Protein AF-Q2U864-F1 (afdb_monomer_lite)

Organism: Aspergillus oryzae (strain ATCC 42149 / RIB 40) (NCBI:txid510516)

Sequence (101 aa):
MPLQNVDNVPQIFSAIITTISSLARLATYSRVHITILIECDPSVKAIILKYDEERHDYIVEDLDDDRHLVIKESQLQNLKIRLGRELDEKVMQPEESESDE

Radius of gyration: 29.16 Å; chains: 1; bounding box: 34×25×115 Å

Secondary structure (DSSP, 8-state):
------TTHHHHHHHHHHHHHHHHTT--------EEEEE--HHHHHHHHHHHHHHS-SEEEE-SSSSEEEEEHHHHHHHHHHHHHHHHHHHT---------

pLDDT: mean 73.47, std 18.82, range [33.44, 94.12]

Structure (mmCIF, N/CA/C/O backbone):
data_AF-Q2U864-F1
#
_entry.id   AF-Q2U864-F1
#
loop_
_atom_site.group_PDB
_atom_site.id
_atom_site.type_symbol
_atom_site.label_atom_id
_atom_site.label_alt_id
_atom_site.label_comp_id
_atom_site.label_asym_id
_atom_site.label_entity_id
_atom_site.label_seq_id
_atom_site.pdbx_PDB_ins_code
_atom_site.Car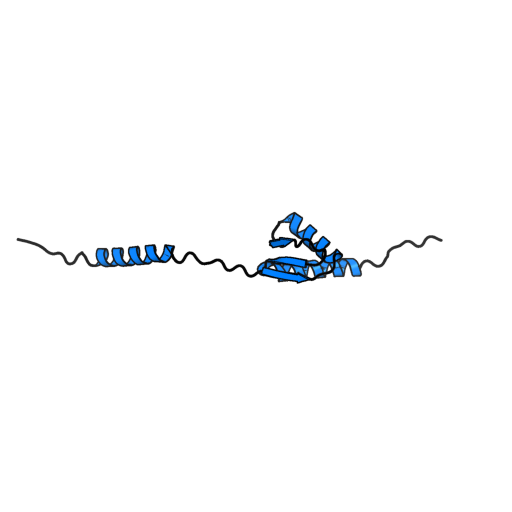tn_x
_atom_site.Cartn_y
_atom_site.Cartn_z
_atom_site.occupancy
_atom_site.B_iso_or_equiv
_atom_site.auth_seq_id
_atom_site.auth_comp_id
_atom_site.auth_asym_id
_atom_site.auth_atom_id
_atom_site.pdbx_PDB_model_num
ATOM 1 N N . MET A 1 1 ? 7.063 -10.607 -77.770 1.00 33.44 1 MET A N 1
ATOM 2 C CA . MET A 1 1 ? 7.670 -11.373 -76.661 1.00 33.44 1 MET A CA 1
ATOM 3 C C . MET A 1 1 ? 7.960 -10.418 -75.514 1.00 33.44 1 MET A C 1
ATOM 5 O O . MET A 1 1 ? 8.217 -9.254 -75.798 1.00 33.44 1 MET A O 1
ATOM 9 N N . PRO A 1 2 ? 7.791 -10.885 -74.270 1.00 45.38 2 PRO A N 1
ATOM 10 C CA . PRO A 1 2 ? 7.453 -10.083 -73.091 1.00 45.38 2 PRO A CA 1
ATOM 11 C C . PRO A 1 2 ? 8.746 -9.780 -72.280 1.00 45.38 2 PRO A C 1
ATOM 13 O O . PRO A 1 2 ? 9.818 -10.190 -72.703 1.00 45.38 2 PRO A O 1
ATOM 16 N N . LEU A 1 3 ? 8.814 -9.014 -71.193 1.00 39.00 3 LEU A N 1
ATOM 17 C CA . LEU A 1 3 ? 7.965 -8.913 -70.011 1.00 39.00 3 LEU A CA 1
ATOM 18 C C . LEU A 1 3 ? 8.169 -7.535 -69.367 1.00 39.00 3 LEU A C 1
ATOM 20 O O . LEU A 1 3 ? 9.296 -7.121 -69.102 1.00 39.00 3 LEU A O 1
ATOM 24 N N . GLN A 1 4 ? 7.052 -6.880 -69.059 1.00 52.72 4 GLN A N 1
ATOM 25 C CA . GLN A 1 4 ? 6.963 -5.939 -67.950 1.00 52.72 4 GLN A CA 1
ATOM 26 C C . GLN A 1 4 ? 7.319 -6.674 -66.652 1.00 52.72 4 GLN A C 1
ATOM 28 O O . GLN A 1 4 ? 6.878 -7.806 -66.460 1.00 52.72 4 GLN A O 1
ATOM 33 N N . ASN A 1 5 ? 8.087 -6.045 -65.762 1.00 49.12 5 ASN A N 1
ATOM 34 C CA . ASN A 1 5 ? 8.061 -6.388 -64.339 1.00 49.12 5 ASN A CA 1
ATOM 35 C C . ASN A 1 5 ? 8.687 -5.257 -63.511 1.00 49.12 5 ASN A C 1
ATOM 37 O O . ASN A 1 5 ? 9.811 -5.354 -63.026 1.00 49.12 5 ASN A O 1
ATOM 41 N N . VAL A 1 6 ? 7.951 -4.148 -63.387 1.00 51.72 6 VAL A N 1
ATOM 42 C CA . VAL A 1 6 ? 8.238 -3.087 -62.399 1.00 51.72 6 VAL A CA 1
ATOM 43 C C . VAL A 1 6 ? 7.289 -3.209 -61.189 1.00 51.72 6 VAL A C 1
ATOM 45 O O . VAL A 1 6 ? 7.256 -2.347 -60.320 1.00 51.72 6 VAL A O 1
ATOM 48 N N . ASP A 1 7 ? 6.558 -4.324 -61.078 1.00 51.56 7 ASP A N 1
ATOM 49 C CA . ASP A 1 7 ? 5.578 -4.604 -60.017 1.00 51.56 7 ASP A CA 1
ATOM 50 C C . ASP A 1 7 ? 6.183 -5.229 -58.748 1.00 51.56 7 ASP A C 1
ATOM 52 O O . ASP A 1 7 ? 5.468 -5.697 -57.864 1.00 51.56 7 ASP A O 1
ATOM 56 N N . ASN A 1 8 ? 7.512 -5.220 -58.611 1.00 52.19 8 ASN A N 1
ATOM 57 C CA . ASN A 1 8 ? 8.198 -5.810 -57.456 1.00 52.19 8 ASN A CA 1
ATOM 58 C C . ASN A 1 8 ? 8.679 -4.774 -56.427 1.00 52.19 8 ASN A C 1
ATOM 60 O O . ASN A 1 8 ? 9.413 -5.096 -55.501 1.00 52.19 8 ASN A O 1
ATOM 64 N N . VAL A 1 9 ? 8.271 -3.513 -56.562 1.00 53.31 9 VAL A N 1
ATOM 65 C CA . VAL A 1 9 ? 8.499 -2.495 -55.529 1.00 53.31 9 VAL A CA 1
ATOM 66 C C . VAL A 1 9 ? 7.688 -2.803 -54.249 1.00 53.31 9 VAL A C 1
ATOM 68 O O . VAL A 1 9 ? 8.300 -2.884 -53.184 1.00 53.31 9 VAL A O 1
ATOM 71 N N . PRO A 1 10 ? 6.366 -3.092 -54.287 1.00 51.28 10 PRO A N 1
ATOM 72 C CA . PRO A 1 10 ? 5.581 -3.319 -53.063 1.00 51.28 10 PRO A CA 1
ATOM 73 C C . PRO A 1 10 ? 5.977 -4.578 -52.268 1.00 51.28 10 PRO A C 1
ATOM 75 O O . PRO A 1 10 ? 5.847 -4.585 -51.046 1.00 51.28 10 PRO A O 1
ATOM 78 N N . GLN A 1 11 ? 6.511 -5.619 -52.916 1.00 52.28 11 GLN A N 1
ATOM 79 C CA . GLN A 1 11 ? 6.977 -6.834 -52.228 1.00 52.28 11 GLN A CA 1
ATOM 80 C C . GLN A 1 11 ? 8.298 -6.606 -51.478 1.00 52.28 11 GLN A C 1
ATOM 82 O O . GLN A 1 11 ? 8.470 -7.107 -50.367 1.00 52.28 11 GLN A O 1
ATOM 87 N N . ILE A 1 12 ? 9.207 -5.795 -52.037 1.00 53.53 12 ILE A N 1
ATOM 88 C CA . ILE A 1 12 ? 10.450 -5.393 -51.361 1.00 53.53 12 ILE A CA 1
ATOM 89 C C . ILE A 1 12 ? 10.121 -4.527 -50.131 1.00 53.53 12 ILE A C 1
ATOM 91 O O . ILE A 1 12 ? 10.663 -4.766 -49.053 1.00 53.53 12 ILE A O 1
ATOM 95 N N . PHE A 1 13 ? 9.174 -3.585 -50.245 1.00 52.56 13 PHE A N 1
ATOM 96 C CA . PHE A 1 13 ? 8.706 -2.783 -49.103 1.00 52.56 13 PHE A CA 1
ATOM 97 C C . PHE A 1 13 ? 7.989 -3.631 -48.036 1.00 52.56 13 PHE A C 1
ATOM 99 O O . PHE A 1 13 ? 8.230 -3.430 -46.845 1.00 52.56 13 PHE A O 1
ATOM 106 N N . SER A 1 14 ? 7.177 -4.618 -48.437 1.00 52.91 14 SER A N 1
ATOM 107 C CA . SER A 1 14 ? 6.540 -5.569 -47.513 1.00 52.91 14 SER A CA 1
ATOM 108 C C . SER A 1 14 ? 7.574 -6.386 -46.737 1.00 52.91 14 SER A C 1
ATOM 110 O O . SER A 1 14 ? 7.476 -6.491 -45.518 1.00 52.91 14 SER A O 1
ATOM 112 N N . ALA A 1 15 ? 8.597 -6.922 -47.410 1.00 54.97 15 ALA A N 1
ATOM 113 C CA . ALA A 1 15 ? 9.645 -7.712 -46.766 1.00 54.97 15 ALA A CA 1
ATOM 114 C C . ALA A 1 15 ? 10.464 -6.885 -45.756 1.00 54.97 15 ALA A C 1
ATOM 116 O O . ALA A 1 15 ? 10.772 -7.369 -44.663 1.00 54.97 15 ALA A O 1
ATOM 117 N N . ILE A 1 16 ? 10.759 -5.618 -46.072 1.00 57.34 16 ILE A N 1
ATOM 118 C CA . ILE A 1 16 ? 11.452 -4.695 -45.161 1.00 57.34 16 ILE A CA 1
ATOM 119 C C . ILE A 1 16 ? 10.585 -4.411 -43.924 1.00 57.34 16 ILE A C 1
ATOM 121 O O . ILE A 1 16 ? 11.061 -4.591 -42.804 1.00 57.34 16 ILE A O 1
ATOM 125 N N . ILE A 1 17 ? 9.299 -4.073 -44.088 1.00 56.88 17 ILE A N 1
ATOM 126 C CA . ILE A 1 17 ? 8.381 -3.828 -42.958 1.00 56.88 17 ILE A CA 1
ATOM 127 C C . ILE A 1 17 ? 8.196 -5.090 -42.093 1.00 56.88 17 ILE A C 1
ATOM 129 O O . ILE A 1 17 ? 8.231 -4.998 -40.865 1.00 56.88 17 ILE A O 1
ATOM 133 N N . THR A 1 18 ? 8.081 -6.284 -42.688 1.00 55.31 18 THR A N 1
ATOM 134 C CA . THR A 1 18 ? 7.961 -7.550 -41.940 1.00 55.31 18 THR A CA 1
ATOM 135 C C . THR A 1 18 ? 9.237 -7.894 -41.159 1.00 55.31 18 THR A C 1
ATOM 137 O O . THR A 1 18 ? 9.152 -8.354 -40.016 1.00 55.31 18 THR A O 1
ATOM 140 N N . THR A 1 19 ? 10.422 -7.609 -41.705 1.00 55.25 19 THR A N 1
ATOM 141 C CA . THR A 1 19 ? 11.698 -7.834 -41.001 1.00 55.25 19 THR A CA 1
ATOM 142 C C . THR A 1 19 ? 11.862 -6.862 -39.826 1.00 55.25 19 THR A C 1
ATOM 144 O O . THR A 1 19 ? 12.205 -7.289 -38.723 1.00 55.25 19 THR A O 1
ATOM 147 N N . ILE A 1 20 ? 11.504 -5.582 -40.006 1.00 57.78 20 ILE A N 1
ATOM 148 C CA . ILE A 1 20 ? 11.491 -4.585 -38.919 1.00 57.78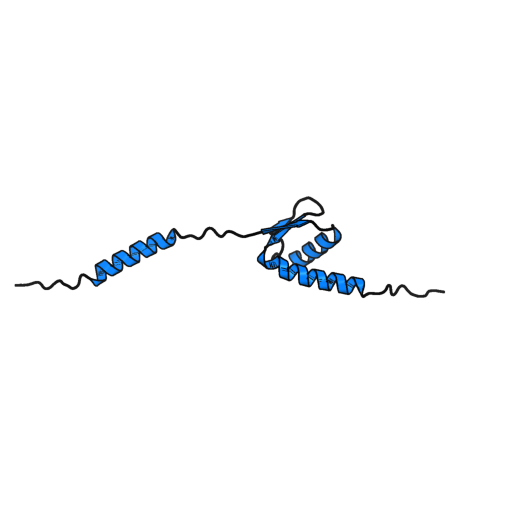 20 ILE A CA 1
ATOM 149 C C . ILE A 1 20 ? 10.456 -4.968 -37.844 1.00 57.78 20 ILE A C 1
ATOM 151 O O . ILE A 1 20 ? 10.741 -4.865 -36.654 1.00 57.78 20 ILE A O 1
ATOM 155 N N . SER A 1 21 ? 9.290 -5.501 -38.229 1.00 54.84 21 SER A N 1
ATOM 156 C CA . SER A 1 21 ? 8.280 -5.987 -37.273 1.00 54.84 21 SER A CA 1
ATOM 157 C C . SER A 1 21 ? 8.723 -7.233 -36.489 1.00 54.84 21 SER A C 1
ATOM 159 O O . SER A 1 21 ? 8.343 -7.404 -35.332 1.00 54.84 21 SER A O 1
ATOM 161 N N . SER A 1 22 ? 9.571 -8.083 -37.080 1.00 52.69 22 SER A N 1
ATOM 162 C CA . SER A 1 22 ? 10.150 -9.252 -36.401 1.00 52.69 22 SER A CA 1
ATOM 163 C C . SER A 1 22 ? 11.225 -8.839 -35.388 1.00 52.69 22 SER A C 1
ATOM 165 O O . SER A 1 22 ? 11.306 -9.425 -34.312 1.00 52.69 22 SER A O 1
ATOM 167 N N . LEU A 1 23 ? 11.977 -7.770 -35.676 1.00 51.97 23 LEU A N 1
ATOM 168 C CA . LEU A 1 23 ? 12.879 -7.107 -34.723 1.00 51.97 23 LEU A CA 1
ATOM 169 C C . LEU A 1 23 ? 12.124 -6.315 -33.643 1.00 51.97 23 LEU A C 1
ATOM 171 O O . LEU A 1 23 ? 12.586 -6.248 -32.506 1.00 51.97 23 LEU A O 1
ATOM 175 N N . ALA A 1 24 ? 10.930 -5.794 -33.939 1.00 50.69 24 ALA A N 1
ATOM 176 C CA . ALA A 1 24 ? 10.075 -5.145 -32.943 1.00 50.69 24 ALA A CA 1
ATOM 177 C C . ALA A 1 24 ? 9.534 -6.123 -31.881 1.00 50.69 24 ALA A C 1
ATOM 179 O O . ALA A 1 24 ? 9.176 -5.690 -30.789 1.00 50.69 24 ALA A O 1
ATOM 180 N N . ARG A 1 25 ? 9.539 -7.443 -32.138 1.00 53.06 25 ARG A N 1
ATOM 181 C CA . ARG A 1 25 ? 9.244 -8.454 -31.101 1.00 53.06 25 ARG A CA 1
ATOM 182 C C . ARG A 1 25 ? 10.364 -8.594 -30.063 1.00 53.06 25 ARG A C 1
ATOM 184 O O . ARG A 1 25 ? 10.096 -9.031 -28.949 1.00 53.06 25 ARG A O 1
ATOM 191 N N . LEU A 1 26 ? 11.599 -8.198 -30.386 1.00 48.44 26 LEU A N 1
ATOM 192 C CA . LEU A 1 26 ? 12.714 -8.164 -29.430 1.00 48.44 26 LEU A CA 1
ATOM 193 C C . LEU A 1 26 ? 12.780 -6.870 -28.614 1.00 48.44 26 LEU A C 1
ATOM 195 O O . LEU A 1 26 ? 13.453 -6.847 -27.590 1.00 48.44 26 LEU A O 1
ATOM 199 N N . ALA A 1 27 ? 12.002 -5.843 -28.966 1.00 52.06 27 ALA A N 1
ATOM 200 C CA . ALA A 1 27 ? 11.695 -4.738 -28.059 1.00 52.06 27 ALA A CA 1
ATOM 201 C C . ALA A 1 27 ? 10.639 -5.167 -27.020 1.00 52.06 27 ALA A C 1
ATOM 203 O O . ALA A 1 27 ? 9.699 -4.432 -26.719 1.00 52.06 27 ALA A O 1
ATOM 204 N N . THR A 1 28 ? 10.776 -6.385 -26.481 1.00 56.47 28 THR A N 1
ATOM 205 C CA . THR A 1 28 ? 10.053 -6.802 -25.282 1.00 56.47 28 THR A CA 1
ATOM 206 C C . THR A 1 28 ? 10.624 -5.971 -24.143 1.00 56.47 28 THR A C 1
ATOM 208 O O . THR A 1 28 ? 11.665 -6.264 -23.565 1.00 56.47 28 THR A O 1
ATOM 211 N N . TYR A 1 29 ? 9.953 -4.844 -23.946 1.00 52.53 29 TYR A N 1
ATOM 212 C CA . TYR A 1 29 ? 10.167 -3.824 -22.945 1.00 52.53 29 TYR A CA 1
ATOM 213 C C . TYR A 1 29 ? 10.490 -4.473 -21.598 1.00 52.53 29 TYR A C 1
ATOM 215 O O . TYR A 1 29 ? 9.642 -5.154 -21.017 1.00 52.53 29 TYR A O 1
ATOM 223 N N . SER A 1 30 ? 11.709 -4.266 -21.098 1.00 52.53 30 SER A N 1
ATOM 224 C CA . SER A 1 30 ? 12.000 -4.533 -19.694 1.00 52.53 30 SER A CA 1
ATOM 225 C C . SER A 1 30 ? 11.060 -3.640 -18.887 1.00 52.53 30 SER A C 1
ATOM 227 O O . SER A 1 30 ? 11.215 -2.418 -18.875 1.00 52.53 30 SER A O 1
ATOM 229 N N . ARG A 1 31 ? 10.000 -4.218 -18.311 1.00 64.56 31 ARG A N 1
ATOM 230 C CA . ARG A 1 31 ? 9.083 -3.492 -17.430 1.00 64.56 31 ARG A CA 1
ATOM 231 C C . ARG A 1 31 ? 9.840 -3.201 -16.142 1.00 64.56 31 ARG A C 1
ATOM 233 O O . ARG A 1 31 ? 9.787 -3.977 -15.196 1.00 64.56 31 ARG A O 1
ATOM 240 N N . VAL A 1 32 ? 10.561 -2.086 -16.130 1.00 62.34 32 VAL A N 1
ATOM 241 C CA . VAL A 1 32 ? 11.095 -1.508 -14.900 1.00 62.34 32 VAL A CA 1
ATOM 242 C C . VAL A 1 32 ? 9.889 -1.064 -14.083 1.00 62.34 32 VAL A C 1
ATOM 244 O O . VAL A 1 32 ? 9.176 -0.139 -14.470 1.00 62.34 32 VAL A O 1
ATOM 247 N N . HIS A 1 33 ? 9.617 -1.780 -12.998 1.00 71.31 33 HIS A N 1
ATOM 248 C CA . HIS A 1 33 ? 8.631 -1.366 -12.015 1.00 71.31 33 HIS A CA 1
ATOM 249 C C . HIS A 1 33 ? 9.382 -0.696 -10.872 1.00 71.31 33 HIS A C 1
ATOM 251 O O . HIS A 1 33 ? 10.193 -1.334 -10.204 1.00 71.31 33 HIS A O 1
ATOM 257 N N . ILE A 1 34 ? 9.162 0.605 -10.705 1.00 86.25 34 ILE A N 1
ATOM 258 C CA . ILE A 1 34 ? 9.736 1.363 -9.597 1.00 86.25 34 ILE A CA 1
ATOM 259 C C . ILE A 1 34 ? 8.914 1.017 -8.354 1.00 86.25 34 ILE A C 1
ATOM 261 O O . ILE A 1 34 ? 7.688 1.137 -8.354 1.00 86.25 34 ILE A O 1
ATOM 265 N N . THR A 1 35 ? 9.591 0.553 -7.312 1.00 91.06 35 THR A N 1
ATOM 266 C CA . THR A 1 35 ? 9.000 0.285 -6.000 1.00 91.06 35 THR A CA 1
ATOM 267 C C . THR A 1 35 ? 9.572 1.249 -4.979 1.00 91.06 35 THR A C 1
ATOM 269 O O . THR A 1 35 ? 10.620 1.866 -5.191 1.00 91.06 35 THR A O 1
ATOM 272 N N . ILE A 1 36 ? 8.851 1.414 -3.875 1.00 93.00 36 ILE A N 1
ATOM 273 C CA . ILE A 1 36 ? 9.239 2.321 -2.801 1.00 93.00 36 ILE A CA 1
ATOM 274 C C . ILE A 1 36 ? 9.271 1.534 -1.502 1.00 93.00 36 ILE A C 1
ATOM 276 O O . ILE A 1 36 ? 8.284 0.898 -1.137 1.00 93.00 36 ILE A O 1
ATOM 280 N N . LEU A 1 37 ? 10.408 1.608 -0.813 1.00 94.12 37 LEU A N 1
ATOM 281 C CA . LEU A 1 37 ? 10.544 1.156 0.563 1.00 94.12 37 LEU A CA 1
ATOM 282 C C . LEU A 1 37 ? 9.997 2.240 1.490 1.00 94.12 37 LEU A C 1
ATOM 284 O O . LEU A 1 37 ? 10.385 3.406 1.387 1.00 94.12 37 LEU A O 1
ATOM 288 N N . ILE A 1 38 ? 9.104 1.852 2.388 1.00 91.44 38 ILE A N 1
ATOM 289 C CA . ILE A 1 38 ? 8.554 2.725 3.418 1.00 91.44 38 ILE A CA 1
ATOM 290 C C . ILE A 1 38 ? 8.954 2.166 4.772 1.00 91.44 38 ILE A C 1
ATOM 292 O O . ILE A 1 38 ? 8.751 0.984 5.024 1.00 91.44 38 ILE A O 1
ATOM 296 N N . GLU A 1 39 ? 9.472 3.038 5.630 1.00 93.50 39 GLU A N 1
ATOM 297 C CA . GLU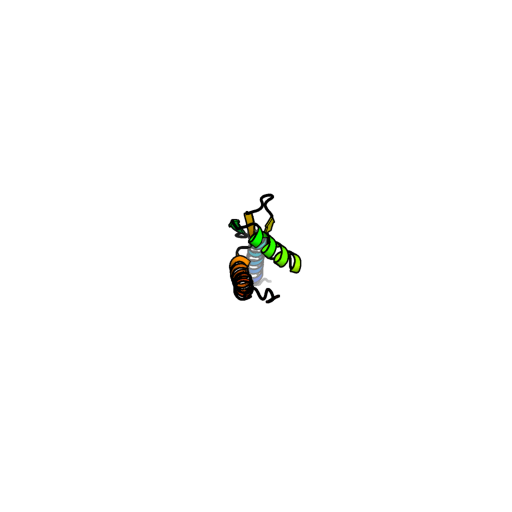 A 1 39 ? 9.591 2.818 7.069 1.00 93.50 39 GLU A CA 1
ATOM 298 C C . GLU A 1 39 ? 8.435 3.552 7.763 1.00 93.50 39 GLU A C 1
ATOM 300 O O . GLU A 1 39 ? 8.184 4.732 7.494 1.00 93.50 39 GLU A O 1
ATOM 305 N N . CYS A 1 40 ? 7.690 2.851 8.612 1.00 90.75 40 CYS A N 1
ATOM 306 C CA . CYS A 1 40 ? 6.537 3.385 9.328 1.00 90.75 40 CYS A CA 1
ATOM 307 C C . CYS A 1 40 ? 6.333 2.675 10.673 1.00 90.75 40 CYS A C 1
ATOM 309 O O . CYS A 1 40 ? 6.928 1.634 10.940 1.00 90.75 40 CYS A O 1
ATOM 311 N N . ASP A 1 41 ? 5.494 3.243 11.539 1.00 93.06 41 ASP A N 1
ATOM 312 C CA . ASP A 1 41 ? 5.150 2.604 12.809 1.00 93.06 41 ASP A CA 1
ATOM 313 C C . ASP A 1 41 ? 4.297 1.337 12.606 1.00 93.06 41 ASP A C 1
ATOM 315 O O . ASP A 1 41 ? 3.497 1.281 11.662 1.00 93.06 41 ASP A O 1
ATOM 319 N N . PRO A 1 42 ? 4.361 0.355 13.530 1.00 92.56 42 PRO A N 1
ATOM 320 C CA . PRO A 1 42 ? 3.601 -0.894 13.416 1.00 92.56 42 PRO A CA 1
ATOM 321 C C . PRO A 1 42 ? 2.085 -0.692 13.269 1.00 92.56 42 PRO A C 1
ATOM 323 O O . PRO A 1 42 ? 1.405 -1.458 12.587 1.00 92.56 42 PRO A O 1
ATOM 326 N N . SER A 1 43 ? 1.540 0.371 13.870 1.00 90.00 43 SER A N 1
ATOM 327 C CA . SER A 1 43 ? 0.126 0.740 13.739 1.00 90.00 43 SER A CA 1
ATOM 328 C C . SER A 1 43 ? -0.236 1.180 12.318 1.00 90.00 43 SER A C 1
ATOM 330 O O . SER A 1 43 ? -1.287 0.801 11.806 1.00 90.00 43 SER A O 1
ATOM 332 N N . VAL A 1 44 ? 0.639 1.940 11.655 1.00 91.25 44 VAL A N 1
ATOM 333 C CA . VAL A 1 44 ? 0.461 2.363 10.261 1.00 91.25 44 VAL A CA 1
ATOM 334 C C . VAL A 1 44 ? 0.611 1.162 9.330 1.00 91.25 44 VAL A C 1
ATOM 336 O O . VAL A 1 44 ? -0.229 0.983 8.447 1.00 91.25 44 VAL A O 1
ATOM 339 N N . LYS A 1 45 ? 1.601 0.290 9.572 1.00 92.00 45 LYS A N 1
ATOM 340 C CA . LYS A 1 45 ? 1.779 -0.973 8.835 1.00 92.00 45 LYS A CA 1
ATOM 341 C C . LYS A 1 45 ? 0.513 -1.835 8.878 1.00 92.00 45 LYS A C 1
ATOM 343 O O . LYS A 1 45 ? 0.046 -2.274 7.830 1.00 92.00 45 LYS A O 1
ATOM 348 N N . ALA A 1 46 ? -0.106 -1.994 10.050 1.00 90.88 46 ALA A N 1
ATOM 349 C CA . ALA A 1 46 ? -1.357 -2.742 10.199 1.00 90.88 46 ALA A CA 1
ATOM 350 C C . ALA A 1 46 ? -2.523 -2.151 9.381 1.00 90.88 46 ALA A C 1
ATOM 352 O O . ALA A 1 46 ? -3.311 -2.894 8.796 1.00 90.88 46 ALA A O 1
ATOM 353 N N . ILE A 1 47 ? -2.629 -0.819 9.296 1.00 91.38 47 ILE A N 1
ATOM 354 C CA . ILE A 1 47 ? -3.655 -0.154 8.475 1.00 91.38 47 ILE A CA 1
ATOM 355 C C . ILE A 1 47 ? -3.394 -0.395 6.982 1.00 91.38 47 ILE A C 1
ATOM 357 O O . ILE A 1 47 ? -4.325 -0.697 6.236 1.00 91.38 47 ILE A O 1
ATOM 361 N N . ILE A 1 48 ? -2.135 -0.293 6.543 1.00 91.88 48 ILE A N 1
ATOM 362 C CA . ILE A 1 48 ? -1.753 -0.540 5.146 1.00 91.88 48 ILE A CA 1
ATOM 363 C C . ILE A 1 48 ? -2.047 -1.995 4.759 1.00 91.88 48 ILE A C 1
ATOM 365 O O . ILE A 1 48 ? -2.634 -2.222 3.704 1.00 91.88 48 ILE A O 1
ATOM 369 N N . LEU A 1 49 ? -1.706 -2.957 5.622 1.00 91.38 49 LEU A N 1
ATOM 370 C CA . LEU A 1 49 ? -2.012 -4.378 5.424 1.00 91.38 49 LEU A CA 1
ATOM 371 C C . LEU A 1 49 ? -3.518 -4.609 5.268 1.00 91.38 49 LEU A C 1
ATOM 373 O O . LEU A 1 49 ? -3.938 -5.236 4.301 1.00 91.38 49 LEU A O 1
ATOM 377 N N . LYS A 1 50 ? -4.342 -4.006 6.134 1.00 90.62 50 LYS A N 1
ATOM 378 C CA . LYS A 1 50 ? -5.807 -4.079 6.029 1.00 90.62 50 LYS A CA 1
ATOM 379 C C . LYS A 1 50 ? -6.337 -3.535 4.695 1.00 90.62 50 LYS A C 1
ATOM 381 O O . LYS A 1 50 ? -7.277 -4.087 4.134 1.00 90.62 50 LYS A O 1
ATOM 386 N N . TYR A 1 51 ? -5.763 -2.449 4.175 1.00 90.44 51 TYR A N 1
ATOM 387 C CA . TYR A 1 51 ? -6.153 -1.928 2.858 1.00 90.44 51 TYR A CA 1
ATOM 388 C C . TYR A 1 51 ? -5.680 -2.812 1.707 1.00 90.44 51 TYR A C 1
ATOM 390 O O . TYR A 1 51 ? -6.343 -2.870 0.667 1.00 90.44 51 TYR A O 1
ATOM 398 N N . ASP A 1 52 ? -4.541 -3.480 1.869 1.00 91.06 52 ASP A N 1
ATOM 399 C CA . ASP A 1 52 ? -4.054 -4.430 0.883 1.00 91.06 52 ASP A CA 1
ATOM 400 C C . ASP A 1 52 ? -4.900 -5.708 0.858 1.00 91.06 52 ASP A C 1
ATOM 402 O O . ASP A 1 52 ? -5.189 -6.191 -0.227 1.00 91.06 52 ASP A O 1
ATOM 406 N N . GLU A 1 53 ? -5.428 -6.186 1.987 1.00 90.44 53 GLU A N 1
ATOM 407 C CA . GLU A 1 53 ? -6.346 -7.342 2.034 1.00 90.44 53 GLU A CA 1
ATOM 408 C C . GLU A 1 53 ? -7.590 -7.179 1.137 1.00 90.44 53 GLU A C 1
ATOM 410 O O . GLU A 1 53 ? -8.131 -8.163 0.632 1.00 90.44 53 GLU A O 1
ATOM 415 N N . GLU A 1 54 ? -8.049 -5.946 0.889 1.00 85.44 54 GLU A N 1
ATOM 416 C CA . GLU A 1 54 ? -9.224 -5.690 0.045 1.00 85.44 54 GLU A CA 1
ATOM 417 C C . GLU A 1 54 ? -8.957 -5.944 -1.450 1.00 85.44 54 GLU A C 1
ATOM 419 O O . GLU A 1 54 ? -9.856 -6.372 -2.180 1.00 85.44 54 GLU A O 1
ATOM 424 N N . ARG A 1 55 ? -7.759 -5.602 -1.949 1.00 83.75 55 ARG A N 1
ATOM 425 C CA . ARG A 1 55 ? -7.475 -5.537 -3.401 1.00 83.75 55 ARG A CA 1
ATOM 426 C C . ARG A 1 55 ? -6.107 -6.071 -3.834 1.00 83.75 55 ARG A C 1
ATOM 428 O O . ARG A 1 55 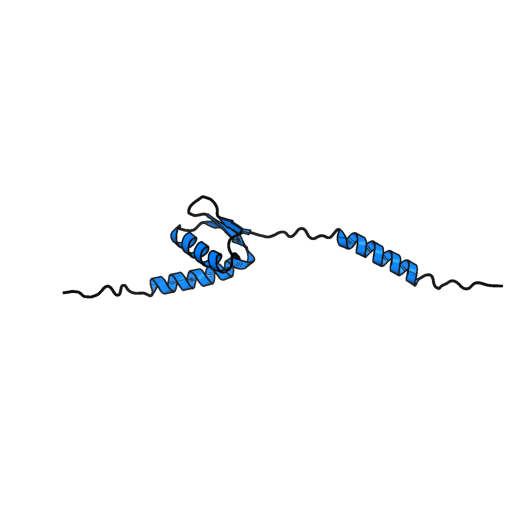? -5.891 -6.187 -5.039 1.00 83.75 55 ARG A O 1
ATOM 435 N N . HIS A 1 56 ? -5.212 -6.357 -2.896 1.00 88.12 56 HIS A N 1
ATOM 436 C CA . HIS A 1 56 ? -3.814 -6.758 -3.082 1.00 88.12 56 HIS A CA 1
ATOM 437 C C . HIS A 1 56 ? -3.076 -5.922 -4.131 1.00 88.12 56 HIS A C 1
ATOM 439 O O . HIS A 1 56 ? -2.405 -6.432 -5.034 1.00 88.12 56 HIS A O 1
ATOM 445 N N . ASP A 1 57 ? -3.280 -4.604 -4.071 1.00 87.94 57 ASP A N 1
ATOM 446 C CA . ASP A 1 57 ? -2.768 -3.679 -5.079 1.00 87.94 57 ASP A CA 1
ATOM 447 C C . ASP A 1 57 ? -1.698 -2.724 -4.543 1.00 87.94 57 ASP A C 1
ATOM 449 O O . ASP A 1 57 ? -1.013 -2.088 -5.341 1.00 87.94 57 ASP A O 1
ATOM 453 N N . TYR A 1 58 ? -1.510 -2.634 -3.228 1.00 90.75 58 TYR A N 1
ATOM 454 C CA . TYR A 1 58 ? -0.607 -1.667 -2.611 1.00 90.75 58 TYR A CA 1
ATOM 455 C C . TYR A 1 58 ? 0.768 -2.274 -2.331 1.00 90.75 58 TYR A C 1
ATOM 457 O O . TYR A 1 58 ? 1.783 -1.685 -2.719 1.00 90.75 58 TYR A O 1
ATOM 465 N N . ILE A 1 59 ? 0.804 -3.442 -1.691 1.00 92.50 59 ILE A N 1
ATOM 466 C CA . ILE A 1 59 ? 2.034 -4.073 -1.209 1.00 92.50 59 ILE A CA 1
ATOM 467 C C . ILE A 1 59 ? 2.633 -4.943 -2.317 1.00 92.50 59 ILE A C 1
ATOM 469 O O . ILE A 1 59 ? 1.946 -5.710 -2.988 1.00 92.50 59 ILE A O 1
ATOM 473 N N . VAL A 1 60 ? 3.934 -4.779 -2.543 1.00 92.88 60 VAL A N 1
ATOM 474 C CA . VAL A 1 60 ? 4.732 -5.660 -3.407 1.00 92.88 60 VAL A CA 1
ATOM 475 C C . VAL A 1 60 ? 5.366 -6.755 -2.564 1.00 92.88 60 VAL A C 1
ATOM 477 O O . VAL A 1 60 ? 5.341 -7.917 -2.959 1.00 92.88 60 VAL A O 1
ATOM 480 N N . GLU A 1 61 ? 5.918 -6.375 -1.413 1.00 91.38 61 GLU A N 1
ATOM 481 C CA . GLU A 1 61 ? 6.573 -7.283 -0.480 1.00 91.38 61 GLU A CA 1
ATOM 482 C C . GLU A 1 61 ? 6.369 -6.785 0.953 1.00 91.38 61 GLU A C 1
ATOM 484 O O . GLU A 1 61 ? 6.569 -5.600 1.251 1.00 91.38 61 GLU A O 1
ATOM 489 N N . ASP A 1 62 ? 5.947 -7.701 1.822 1.00 90.25 62 ASP A N 1
ATOM 490 C CA . ASP A 1 62 ? 5.920 -7.500 3.265 1.00 90.25 62 ASP A CA 1
ATOM 491 C C . ASP A 1 62 ? 7.258 -7.974 3.831 1.00 90.25 62 ASP A C 1
ATOM 493 O O . ASP A 1 62 ? 7.610 -9.145 3.699 1.00 90.25 62 ASP A O 1
ATOM 497 N N . LEU A 1 63 ? 8.032 -7.047 4.389 1.00 90.50 63 LEU A N 1
ATOM 498 C CA . LEU A 1 63 ? 9.304 -7.382 5.015 1.00 90.50 63 LEU A CA 1
ATOM 499 C C . LEU A 1 63 ? 9.017 -7.940 6.414 1.00 90.50 63 LEU A C 1
ATOM 501 O O . LEU A 1 63 ? 8.175 -7.396 7.123 1.00 90.50 63 LEU A O 1
ATOM 505 N N . ASP A 1 64 ? 9.728 -9.001 6.816 1.00 78.31 64 ASP A N 1
ATOM 506 C CA . ASP A 1 64 ? 9.525 -9.744 8.081 1.00 78.31 64 ASP A CA 1
ATOM 507 C C . ASP A 1 64 ? 9.701 -8.903 9.369 1.00 78.31 64 ASP A C 1
ATOM 509 O O . ASP A 1 64 ? 9.546 -9.409 10.483 1.00 78.31 64 ASP A O 1
ATOM 513 N N . ASP A 1 65 ? 10.056 -7.625 9.245 1.00 84.31 65 ASP A N 1
ATOM 514 C CA . ASP A 1 65 ? 10.117 -6.680 10.353 1.00 84.31 65 ASP A CA 1
ATOM 515 C C . ASP A 1 65 ? 8.781 -5.944 10.554 1.00 84.31 65 ASP A C 1
ATOM 517 O O . ASP A 1 65 ? 7.872 -5.988 9.739 1.00 84.31 65 ASP A O 1
ATOM 521 N N . ASP A 1 66 ? 8.603 -5.265 11.679 1.00 86.12 66 ASP A N 1
ATOM 522 C CA . ASP A 1 66 ? 7.337 -4.621 12.041 1.00 86.12 66 ASP A CA 1
ATOM 523 C C . ASP A 1 66 ? 7.174 -3.204 11.464 1.00 86.12 66 ASP A C 1
ATOM 525 O O . ASP A 1 66 ? 6.161 -2.550 11.720 1.00 86.12 66 ASP A O 1
ATOM 529 N N . ARG A 1 67 ? 8.154 -2.714 10.693 1.00 90.44 67 ARG A N 1
ATOM 530 C CA . ARG A 1 67 ? 8.248 -1.292 10.317 1.00 90.44 67 ARG A CA 1
ATOM 531 C C . ARG A 1 67 ? 8.434 -1.037 8.838 1.00 90.44 67 ARG A C 1
ATOM 533 O O . ARG A 1 67 ? 8.101 0.060 8.387 1.00 90.44 67 ARG A O 1
ATOM 540 N N . HIS A 1 68 ? 8.926 -2.005 8.078 1.00 92.88 68 HIS A N 1
ATOM 541 C CA . HIS A 1 68 ? 9.209 -1.809 6.672 1.00 92.88 68 HIS A CA 1
ATOM 542 C C . HIS A 1 68 ? 8.206 -2.541 5.784 1.00 92.88 68 HIS A C 1
ATOM 544 O O . HIS A 1 68 ? 7.729 -3.639 6.075 1.00 92.88 68 HIS A O 1
ATOM 550 N N . LEU A 1 69 ? 7.866 -1.885 4.680 1.00 93.56 69 LEU A N 1
ATOM 551 C CA . LEU A 1 69 ? 7.024 -2.415 3.616 1.00 93.56 69 LEU A CA 1
ATOM 552 C C . LEU A 1 69 ? 7.559 -1.935 2.270 1.00 93.56 69 LEU A C 1
ATOM 554 O O . LEU A 1 69 ? 7.962 -0.776 2.129 1.00 93.56 69 LEU A O 1
ATOM 558 N N . VAL A 1 70 ? 7.505 -2.800 1.259 1.00 93.81 70 VAL A N 1
ATOM 559 C CA . VAL A 1 70 ? 7.769 -2.415 -0.130 1.00 93.81 70 VAL A CA 1
ATOM 560 C C . VAL A 1 70 ? 6.438 -2.266 -0.850 1.00 93.81 70 VAL A C 1
ATOM 562 O O . VAL A 1 70 ? 5.660 -3.216 -0.946 1.00 93.81 70 VAL A O 1
ATOM 565 N N . ILE A 1 71 ? 6.177 -1.079 -1.394 1.00 93.75 71 ILE A N 1
ATOM 566 C CA . ILE A 1 71 ? 4.918 -0.770 -2.079 1.00 93.75 71 ILE A CA 1
ATOM 567 C C . ILE A 1 71 ? 5.128 -0.372 -3.543 1.00 93.75 71 ILE A C 1
ATOM 569 O O . ILE A 1 71 ? 6.220 0.037 -3.957 1.00 93.75 71 ILE A O 1
ATOM 573 N N . LYS A 1 72 ? 4.049 -0.439 -4.331 1.00 92.31 72 LYS A N 1
ATOM 574 C CA . LYS A 1 72 ? 4.040 0.053 -5.716 1.00 92.31 72 LYS A CA 1
ATOM 575 C C . LYS A 1 72 ? 4.123 1.578 -5.728 1.00 92.31 72 LYS A C 1
ATOM 577 O O . LYS A 1 72 ? 3.295 2.251 -5.112 1.00 92.31 72 LYS A O 1
ATOM 582 N N . GLU A 1 73 ? 5.064 2.134 -6.490 1.00 91.25 73 GLU A N 1
ATOM 583 C CA . GLU A 1 73 ? 5.238 3.591 -6.603 1.00 91.25 73 GLU A CA 1
ATOM 584 C C . GLU A 1 73 ? 3.955 4.292 -7.076 1.00 91.25 73 GLU A C 1
ATOM 586 O O . GLU A 1 73 ? 3.539 5.293 -6.490 1.00 91.25 73 GLU A O 1
ATOM 591 N N . SER A 1 74 ? 3.241 3.684 -8.029 1.00 90.19 74 SER A N 1
ATOM 592 C CA . SER A 1 74 ? 1.967 4.192 -8.550 1.00 90.19 74 SER A CA 1
ATOM 593 C C . SER A 1 74 ? 0.861 4.320 -7.497 1.00 90.19 74 SER A C 1
ATOM 595 O O . SER A 1 74 ? -0.089 5.074 -7.700 1.00 90.19 74 SER A O 1
ATOM 597 N N . GLN A 1 75 ? 0.957 3.583 -6.386 1.00 90.62 75 GLN A N 1
ATOM 598 C CA . GLN A 1 75 ? -0.045 3.580 -5.320 1.00 90.62 75 GLN A CA 1
ATOM 599 C C . GLN A 1 75 ? 0.346 4.430 -4.108 1.00 90.62 75 GLN A C 1
ATOM 601 O O . GLN A 1 75 ? -0.519 4.728 -3.282 1.00 90.62 75 GLN A O 1
ATOM 606 N N . LEU A 1 76 ? 1.601 4.890 -4.011 1.00 90.56 76 LEU A N 1
ATOM 607 C CA . LEU A 1 76 ? 2.086 5.669 -2.867 1.00 90.56 76 LEU A CA 1
ATOM 608 C C . LEU A 1 76 ? 1.204 6.892 -2.587 1.00 90.56 76 LEU A C 1
ATOM 610 O O . LEU A 1 76 ? 0.837 7.156 -1.443 1.00 90.56 76 LEU A O 1
ATOM 614 N N . GLN A 1 77 ? 0.869 7.659 -3.627 1.00 91.62 77 GLN A N 1
ATOM 615 C CA . GLN A 1 77 ? 0.103 8.893 -3.457 1.00 91.62 77 GLN A CA 1
ATOM 616 C C . GLN A 1 77 ? -1.335 8.620 -3.002 1.00 91.62 77 GLN A C 1
ATOM 618 O O . GLN A 1 77 ? -1.852 9.337 -2.146 1.00 91.62 77 GLN A O 1
ATOM 623 N N . ASN A 1 78 ? -1.961 7.559 -3.522 1.00 91.44 78 ASN A N 1
ATOM 624 C CA . ASN A 1 78 ? -3.290 7.131 -3.092 1.00 91.44 78 ASN A CA 1
ATOM 625 C C . ASN A 1 78 ? -3.274 6.681 -1.624 1.00 91.44 78 ASN A C 1
ATOM 627 O O . ASN A 1 78 ? -4.107 7.127 -0.833 1.00 91.44 78 ASN A O 1
ATOM 631 N N . LEU A 1 79 ? -2.274 5.874 -1.257 1.00 90.94 79 LEU A N 1
ATOM 632 C CA . LEU A 1 79 ? -2.095 5.367 0.097 1.00 90.94 79 LEU A CA 1
ATOM 633 C C . LEU A 1 79 ? -1.906 6.508 1.105 1.00 90.94 79 LEU A C 1
ATOM 635 O O . LEU A 1 79 ? -2.584 6.524 2.126 1.00 90.94 79 LEU A O 1
ATOM 639 N N . LYS A 1 80 ? -1.077 7.517 0.791 1.00 90.12 80 LYS A N 1
ATOM 640 C CA . LYS A 1 80 ? -0.886 8.707 1.645 1.00 90.12 80 LYS A CA 1
ATOM 641 C C . LYS A 1 80 ? -2.184 9.469 1.907 1.00 90.12 80 LYS A C 1
ATOM 643 O O . LYS A 1 80 ? -2.436 9.862 3.039 1.00 90.12 80 LYS A O 1
ATOM 648 N N . ILE A 1 81 ? -3.007 9.677 0.877 1.00 91.94 81 ILE A N 1
ATOM 649 C CA . ILE A 1 81 ? -4.288 10.388 1.020 1.00 91.94 81 ILE A CA 1
ATOM 650 C C . ILE A 1 81 ? -5.249 9.590 1.906 1.00 91.94 81 ILE A C 1
ATOM 652 O O . ILE A 1 81 ? -5.922 10.166 2.758 1.00 91.94 81 ILE A O 1
ATOM 656 N N . ARG A 1 82 ? -5.320 8.271 1.706 1.00 89.81 82 ARG A N 1
ATOM 657 C CA . ARG A 1 82 ? -6.222 7.390 2.458 1.00 89.81 82 ARG A CA 1
ATOM 658 C C . ARG A 1 82 ? -5.795 7.275 3.923 1.00 89.81 82 ARG A C 1
ATOM 660 O O . ARG A 1 82 ? -6.631 7.450 4.799 1.00 89.81 82 ARG A O 1
ATOM 667 N N . LEU A 1 83 ? -4.494 7.103 4.172 1.00 89.94 83 LEU A N 1
ATOM 668 C CA . LEU A 1 83 ? -3.911 7.118 5.516 1.00 89.94 83 LEU A CA 1
ATOM 669 C C . LEU A 1 83 ? -4.127 8.4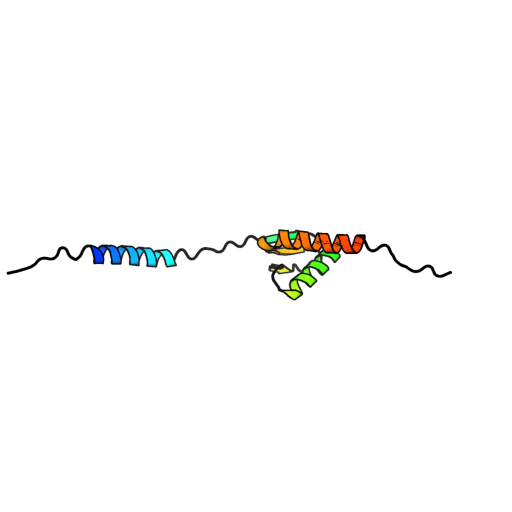56 6.225 1.00 89.94 83 LEU A C 1
ATOM 671 O O . LEU A 1 83 ? -4.491 8.454 7.393 1.00 89.94 83 LEU A O 1
ATOM 675 N N . GLY A 1 84 ? -3.943 9.583 5.528 1.00 88.38 84 GLY A N 1
ATOM 676 C CA . GLY A 1 84 ? -4.201 10.907 6.098 1.00 88.38 84 GLY A CA 1
ATOM 677 C C . GLY A 1 84 ? -5.641 11.048 6.588 1.00 88.38 84 GLY A C 1
ATOM 678 O O . GLY A 1 84 ? -5.857 11.425 7.729 1.00 88.38 84 GLY A O 1
ATOM 679 N N . ARG A 1 85 ? -6.622 10.638 5.772 1.00 88.00 85 ARG A N 1
ATOM 680 C CA . ARG A 1 85 ? -8.043 10.665 6.164 1.00 88.00 85 ARG A CA 1
ATOM 681 C C . ARG A 1 85 ? -8.348 9.771 7.361 1.00 88.00 85 ARG A C 1
ATOM 683 O O . ARG A 1 85 ? -9.000 10.222 8.288 1.00 88.00 85 ARG A O 1
ATOM 690 N N . GLU A 1 86 ? -7.865 8.532 7.351 1.00 85.88 86 GLU A N 1
ATOM 691 C CA . GLU A 1 86 ? -8.089 7.578 8.446 1.00 85.88 86 GLU A CA 1
ATOM 692 C C . GLU A 1 86 ? -7.483 8.069 9.769 1.00 85.88 86 GLU A C 1
ATOM 694 O O . GLU A 1 86 ? -8.074 7.897 10.834 1.00 85.88 86 GLU A O 1
ATOM 699 N N . LEU A 1 87 ? -6.290 8.667 9.714 1.00 82.44 87 LEU A N 1
ATOM 700 C CA . LEU A 1 87 ? -5.628 9.218 10.893 1.00 82.44 87 LEU A CA 1
ATOM 701 C C . LEU A 1 87 ? -6.335 10.485 11.382 1.00 82.44 87 LEU A C 1
ATOM 703 O O . LEU A 1 87 ? -6.574 10.601 12.580 1.00 82.44 87 LEU A O 1
ATOM 707 N N . ASP A 1 88 ? -6.740 11.380 10.481 1.00 81.75 88 ASP A N 1
ATOM 708 C CA . ASP A 1 88 ? -7.501 12.582 10.834 1.00 81.75 88 ASP A CA 1
ATOM 709 C C . ASP A 1 88 ? -8.863 12.224 11.460 1.00 81.75 88 ASP A C 1
ATOM 711 O O . ASP A 1 88 ? -9.232 12.789 12.487 1.00 81.75 88 ASP A O 1
ATOM 715 N N . GLU A 1 89 ? -9.582 11.236 10.914 1.00 74.94 89 GLU A N 1
ATOM 716 C CA . GLU A 1 89 ? -10.851 10.731 11.467 1.00 74.94 89 GLU A CA 1
ATOM 717 C C . GLU A 1 89 ? -10.688 10.127 12.871 1.00 74.94 89 GLU A C 1
ATOM 719 O O . GLU A 1 89 ? -11.583 10.250 13.709 1.00 74.94 89 GLU A O 1
ATOM 724 N N . LYS A 1 90 ? -9.544 9.494 13.154 1.00 66.94 90 LYS A N 1
ATOM 725 C CA . LYS A 1 90 ? -9.232 8.962 14.490 1.00 66.94 90 LYS A CA 1
ATOM 726 C C . LYS A 1 90 ? -8.810 10.042 15.478 1.00 66.94 90 LYS A C 1
ATOM 728 O O . LYS A 1 90 ? -9.103 9.908 16.657 1.00 66.94 90 LYS A O 1
ATOM 733 N N . VAL A 1 91 ? -8.164 11.110 15.014 1.00 61.59 91 VAL A N 1
ATOM 734 C CA . VAL A 1 91 ? -7.785 12.264 15.850 1.00 61.59 91 VAL A CA 1
ATOM 735 C C . VAL A 1 91 ? -9.001 13.143 16.178 1.00 61.59 91 VAL A C 1
ATOM 737 O O . VAL A 1 91 ? -9.017 13.812 17.208 1.00 61.59 91 VAL A O 1
ATOM 740 N N . MET A 1 92 ? -10.036 13.136 15.330 1.00 54.38 92 MET A N 1
ATOM 741 C CA . MET A 1 92 ? -11.263 13.919 15.518 1.00 54.38 92 MET A CA 1
ATOM 742 C C . MET A 1 92 ? -12.360 13.227 16.330 1.00 54.38 92 MET A C 1
ATOM 744 O O . MET A 1 92 ? -13.396 13.849 16.550 1.00 54.38 92 MET A O 1
ATOM 748 N N . GLN A 1 93 ? -12.167 11.986 16.775 1.00 50.28 93 GLN A N 1
ATOM 749 C CA . GLN A 1 93 ? -13.020 11.403 17.807 1.00 50.28 93 GLN A CA 1
ATOM 750 C C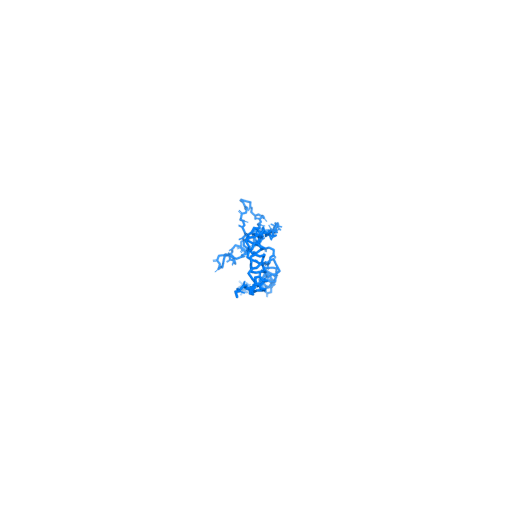 . GLN A 1 93 ? -12.502 11.910 19.156 1.00 50.28 93 GLN A C 1
ATOM 752 O O . GLN A 1 93 ? -11.507 11.369 19.640 1.00 50.28 93 GLN A O 1
ATOM 757 N N . PRO A 1 94 ? -13.100 12.959 19.764 1.00 49.44 94 PRO A N 1
ATOM 758 C CA . PRO A 1 94 ? -12.842 13.191 21.170 1.00 49.44 94 PRO A CA 1
ATOM 759 C C . PRO A 1 94 ? -13.311 11.930 21.888 1.00 49.44 94 PRO A C 1
ATOM 761 O O . PRO A 1 94 ? -14.353 11.371 21.550 1.00 49.44 94 PRO A O 1
ATOM 764 N N . GLU A 1 95 ? -12.521 11.471 22.844 1.00 52.94 95 GLU A N 1
ATOM 765 C CA . GLU A 1 95 ? -12.929 10.503 23.848 1.00 52.94 95 GLU A CA 1
ATOM 766 C C . GLU A 1 95 ? -14.316 10.867 24.423 1.00 52.94 95 GLU A C 1
ATOM 768 O O . GLU A 1 95 ? -14.442 11.574 25.420 1.00 52.94 95 GLU A O 1
ATOM 773 N N . GLU A 1 96 ? -15.386 10.358 23.808 1.00 53.88 96 GLU A N 1
ATOM 774 C CA . GLU A 1 96 ? -16.672 10.145 24.462 1.00 53.88 96 GLU A CA 1
ATOM 775 C C . GLU A 1 96 ? -16.500 8.929 25.382 1.00 53.88 96 GLU A C 1
ATOM 777 O O . GLU A 1 96 ? -17.044 7.855 25.158 1.00 53.88 96 GLU A O 1
ATOM 782 N N . SER A 1 97 ? -15.667 9.076 26.413 1.00 50.34 97 SER A N 1
ATOM 783 C CA . SER A 1 97 ? -15.780 8.277 27.629 1.00 50.34 97 SER A CA 1
ATOM 784 C C . SER A 1 97 ? -16.550 9.117 28.636 1.00 50.34 97 SER A C 1
ATOM 786 O O . SER A 1 97 ? -15.989 9.898 29.399 1.00 50.34 97 SER A O 1
ATOM 788 N N . GLU A 1 98 ? -17.869 9.038 28.464 1.00 52.78 98 GLU A N 1
ATOM 789 C CA . GLU A 1 98 ? -18.836 8.721 29.515 1.00 52.78 98 GLU A CA 1
ATOM 790 C C . GLU A 1 98 ? -18.525 9.339 30.888 1.00 52.78 98 GLU A C 1
ATOM 792 O O . GLU A 1 98 ? -17.684 8.873 31.654 1.00 52.78 98 GLU A O 1
ATOM 797 N N . SER A 1 99 ? -19.240 10.426 31.186 1.00 52.31 99 SER A N 1
ATOM 798 C CA . SER A 1 99 ? -19.428 10.886 32.558 1.00 52.31 99 SER A CA 1
ATOM 799 C C . SER A 1 99 ? -20.215 9.821 33.314 1.00 52.31 99 SER A C 1
ATOM 801 O O . SER A 1 99 ? -21.427 9.746 33.141 1.00 52.31 99 SER A O 1
ATOM 803 N N . ASP A 1 100 ? -19.537 9.043 34.149 1.00 49.12 100 ASP A N 1
ATOM 804 C CA . ASP A 1 100 ? -20.172 8.319 35.245 1.00 49.12 100 ASP A CA 1
ATOM 805 C C . ASP A 1 100 ? -19.727 8.948 36.578 1.00 49.12 100 ASP A C 1
ATOM 807 O O . ASP A 1 100 ? -18.542 9.205 36.800 1.00 49.12 100 ASP A O 1
ATOM 811 N N . GLU A 1 101 ? -20.736 9.266 37.393 1.00 48.62 101 GLU A N 1
ATOM 812 C CA . GLU A 1 101 ? -20.732 9.920 38.718 1.00 48.62 101 GLU A CA 1
ATOM 813 C C . GLU A 1 101 ? -19.732 9.381 39.757 1.00 48.62 101 GLU A C 1
ATOM 815 O O . GLU A 1 101 ? -19.538 8.147 39.858 1.00 48.62 101 GLU A O 1
#

Foldseek 3Di:
DDDDDPPCPVVVVVVVVVVVVVVVVVPPPPPPFDKDKFFAALVLVVVVVVVCVVPVQFFPDDDPDSGITITGPVCVVVSVVVSVVVVVVVVPPDPPPDDDD

InterPro domains:
  IPR009400 TFIIH subunit TTDA/Tfb5 [PF06331] (32-94)
  IPR009400 TFIIH subunit TTDA/Tfb5 [SM01395] (29-94)
  IPR035935 TFB5-like superfamily [G3DSA:3.30.70.1220] (31-101)
  IPR035935 TFB5-like superfamily [SSF142897] (36-95)